Protein AF-A0A937LIE3-F1 (afdb_monomer_lite)

Structure (mmCIF, N/CA/C/O backbone):
data_AF-A0A937LIE3-F1
#
_entry.id   AF-A0A937LIE3-F1
#
loop_
_atom_site.group_PDB
_atom_site.id
_atom_site.type_symbol
_atom_site.label_atom_id
_atom_site.label_alt_id
_atom_site.label_comp_id
_atom_site.label_asym_id
_atom_site.label_entity_id
_atom_site.label_seq_id
_atom_site.pdbx_PDB_ins_code
_atom_site.Cartn_x
_atom_site.Cartn_y
_atom_site.Cartn_z
_atom_site.occupancy
_atom_site.B_iso_or_equiv
_atom_site.auth_seq_id
_atom_site.auth_comp_id
_atom_site.auth_asym_id
_atom_site.auth_atom_id
_atom_site.pdbx_PDB_model_num
ATOM 1 N N . MET A 1 1 ? -2.957 57.333 13.894 1.00 55.44 1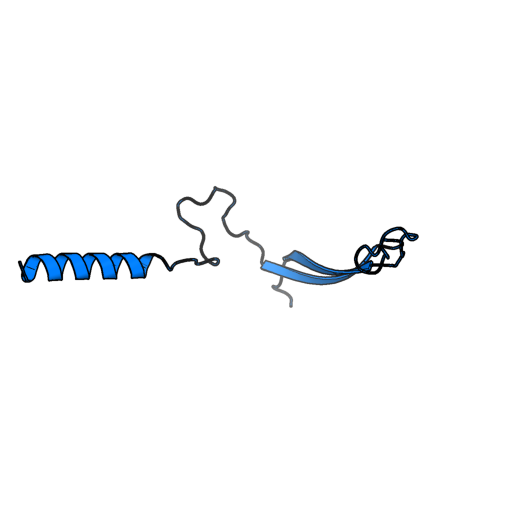 MET A N 1
ATOM 2 C CA . MET A 1 1 ? -2.344 56.304 13.018 1.00 55.44 1 MET A CA 1
ATOM 3 C C . MET A 1 1 ? -1.718 55.130 13.773 1.00 55.44 1 MET A C 1
ATOM 5 O O . MET A 1 1 ? -2.126 54.008 13.519 1.00 55.44 1 MET A O 1
ATOM 9 N N . SER A 1 2 ? -0.789 55.351 14.714 1.00 57.59 2 SER A N 1
ATOM 10 C CA . SER A 1 2 ? 0.011 54.281 15.358 1.00 57.59 2 SER A CA 1
ATOM 11 C C . SER A 1 2 ? -0.795 53.133 16.010 1.00 57.59 2 SER A C 1
ATOM 13 O O . SER A 1 2 ?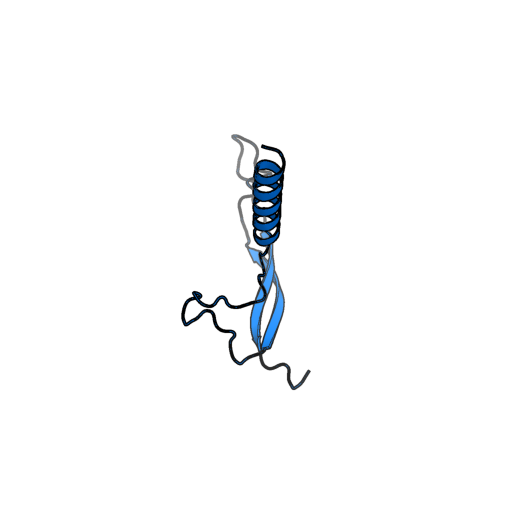 -0.446 51.972 15.826 1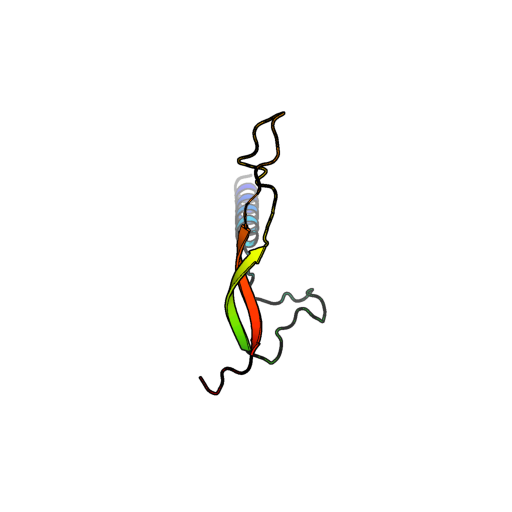.00 57.59 2 SER A O 1
ATOM 15 N N . ARG A 1 3 ? -1.914 53.414 16.696 1.00 55.28 3 ARG A N 1
ATOM 16 C CA . ARG A 1 3 ? -2.707 52.375 17.396 1.00 55.28 3 ARG A CA 1
ATOM 17 C C . ARG A 1 3 ? -3.554 51.501 16.460 1.00 55.28 3 ARG A C 1
ATOM 19 O O . ARG A 1 3 ? -3.764 50.331 16.751 1.00 55.28 3 ARG A O 1
ATOM 26 N N . PHE A 1 4 ? -3.994 52.050 15.325 1.00 59.62 4 PHE A N 1
ATOM 27 C CA . PHE A 1 4 ? -4.760 51.308 14.315 1.00 59.62 4 PHE A CA 1
ATOM 28 C C . PHE A 1 4 ? -3.863 50.386 13.482 1.00 59.62 4 PHE A C 1
ATOM 30 O O . PHE A 1 4 ? -4.246 49.255 13.201 1.00 59.62 4 PHE A O 1
ATOM 37 N N . ILE A 1 5 ? -2.648 50.837 13.153 1.00 62.12 5 ILE A N 1
ATOM 38 C CA . ILE A 1 5 ? -1.658 50.030 12.423 1.00 62.12 5 ILE A CA 1
ATOM 39 C C . ILE A 1 5 ? -1.176 48.860 13.293 1.00 62.12 5 ILE A C 1
ATOM 41 O O . ILE A 1 5 ? -1.088 47.738 12.806 1.00 62.12 5 ILE A O 1
ATOM 45 N N . LEU A 1 6 ? -0.952 49.091 14.592 1.00 59.41 6 LEU A N 1
ATOM 46 C CA . LEU A 1 6 ? -0.563 48.031 15.527 1.00 59.41 6 LEU A CA 1
ATOM 47 C C . LEU A 1 6 ? -1.678 46.985 15.716 1.00 59.41 6 LEU A C 1
ATOM 49 O O . LEU A 1 6 ? -1.400 45.791 15.744 1.00 59.41 6 LEU A O 1
ATOM 53 N N . GLY A 1 7 ? -2.943 47.418 15.781 1.00 62.34 7 GLY A N 1
ATOM 54 C CA . GLY A 1 7 ? -4.095 46.512 15.853 1.00 62.34 7 GLY A CA 1
ATOM 55 C C . GLY A 1 7 ? -4.268 45.662 14.591 1.00 62.34 7 GLY A C 1
ATOM 56 O O . GLY A 1 7 ? -4.447 44.450 14.690 1.00 62.34 7 GLY A O 1
ATOM 57 N N . ALA A 1 8 ? -4.150 46.271 13.407 1.00 61.56 8 ALA A N 1
ATOM 58 C CA . ALA A 1 8 ? -4.227 45.552 12.135 1.00 61.56 8 ALA A CA 1
ATOM 59 C C . ALA A 1 8 ? -3.090 44.524 11.976 1.00 61.56 8 ALA A C 1
ATOM 61 O O . ALA A 1 8 ? -3.325 43.416 11.496 1.00 61.56 8 ALA A O 1
ATOM 62 N N . PHE A 1 9 ? -1.879 44.851 12.439 1.00 59.03 9 PHE A N 1
ATOM 63 C CA . PHE A 1 9 ? -0.732 43.941 12.404 1.00 59.03 9 PHE A CA 1
ATOM 64 C C . PHE A 1 9 ? -0.920 42.725 13.330 1.00 59.03 9 PHE A C 1
ATOM 66 O O . PHE A 1 9 ? -0.671 41.591 12.922 1.00 59.03 9 PHE A O 1
ATOM 73 N N . SER A 1 10 ? -1.449 42.928 14.542 1.00 61.41 10 SER A N 1
ATOM 74 C CA . SER A 1 10 ? -1.745 41.838 15.488 1.00 61.41 10 SER A CA 1
ATOM 75 C C . SER A 1 10 ? -2.844 40.881 15.000 1.00 61.41 10 SER A C 1
ATOM 77 O O . SER A 1 10 ? -2.768 39.674 15.244 1.00 61.41 10 SER A O 1
ATOM 79 N N . VAL A 1 11 ? -3.850 41.387 14.277 1.00 65.31 11 VAL A N 1
ATOM 80 C CA . VAL A 1 11 ? -4.903 40.551 13.668 1.00 65.31 11 VAL A CA 1
ATOM 81 C C . VAL A 1 11 ? -4.335 39.691 12.533 1.00 65.31 11 VAL A C 1
ATOM 83 O O . VAL A 1 11 ? -4.634 38.499 12.465 1.00 65.31 11 VAL A O 1
ATOM 86 N N . PHE A 1 12 ? -3.459 40.251 11.692 1.00 60.94 12 PHE A N 1
ATOM 87 C CA . PHE A 1 12 ? -2.814 39.505 10.605 1.00 60.94 12 PHE A CA 1
ATOM 88 C C . PHE A 1 12 ? -1.884 38.387 11.108 1.00 60.94 12 PHE A C 1
ATOM 90 O O . PHE A 1 12 ? -1.899 37.291 10.549 1.00 60.94 12 PHE A O 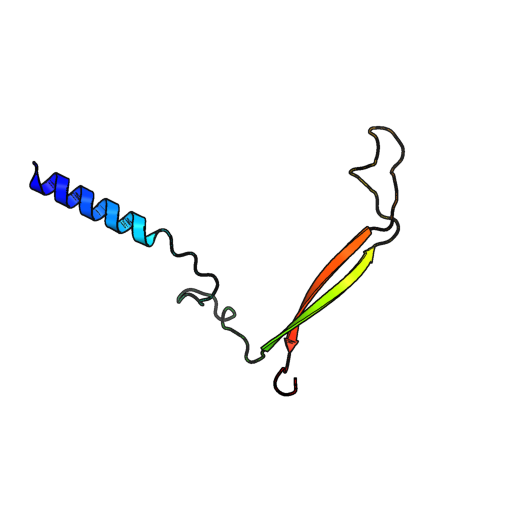1
ATOM 97 N N . ILE A 1 13 ? -1.125 38.617 12.187 1.00 62.91 13 ILE A N 1
ATOM 98 C CA . ILE A 1 13 ? -0.259 37.585 12.792 1.00 62.91 13 ILE A CA 1
ATOM 99 C C . ILE A 1 13 ? -1.087 36.418 13.347 1.00 62.91 13 ILE A C 1
ATOM 101 O O . ILE A 1 13 ? -0.713 35.258 13.187 1.00 62.91 13 ILE A O 1
ATOM 105 N N . SER A 1 14 ? -2.237 36.711 13.956 1.00 61.44 14 SER A N 1
ATOM 106 C CA . SER A 1 14 ? -3.102 35.685 14.547 1.00 61.44 14 SER A CA 1
ATOM 107 C C . SER A 1 14 ? -3.704 34.755 13.486 1.00 61.44 14 SER A C 1
ATOM 109 O O . SER A 1 14 ? -3.766 33.547 13.697 1.00 61.44 14 SER A O 1
ATOM 111 N N . ALA A 1 15 ? -4.090 35.285 12.319 1.00 61.34 15 ALA A N 1
ATOM 112 C CA . ALA A 1 15 ? -4.642 34.488 11.220 1.00 61.34 15 ALA A CA 1
ATOM 113 C C . ALA A 1 15 ? -3.615 33.521 10.595 1.00 61.34 15 ALA A C 1
ATOM 115 O O . ALA A 1 15 ? -3.972 32.408 10.210 1.00 61.34 15 ALA A O 1
ATOM 116 N N . ALA A 1 16 ? -2.334 33.905 10.539 1.00 61.59 16 ALA A N 1
ATOM 117 C CA . ALA A 1 16 ? -1.267 33.055 10.007 1.00 61.59 16 ALA A CA 1
ATOM 118 C C . ALA A 1 16 ? -0.977 31.820 10.886 1.00 61.59 16 ALA A C 1
ATOM 120 O O . ALA A 1 16 ? -0.579 30.780 10.363 1.00 61.59 16 ALA A O 1
ATOM 121 N N . LEU A 1 17 ? -1.217 31.901 12.203 1.00 60.75 17 LEU A N 1
ATOM 122 C CA . LEU A 1 17 ? -0.985 30.793 13.141 1.00 60.75 17 LEU A CA 1
ATOM 123 C C . LEU A 1 17 ? -2.020 29.660 13.008 1.00 60.75 17 LEU A C 1
ATOM 125 O O . LEU A 1 17 ? -1.676 28.498 13.209 1.00 60.75 17 LEU A O 1
ATOM 129 N N . PHE A 1 18 ? -3.265 29.961 12.620 1.00 61.97 18 PHE A N 1
ATOM 130 C CA . PHE A 1 18 ? -4.311 28.942 12.419 1.00 61.97 18 PHE A CA 1
ATOM 131 C C . PHE A 1 18 ? -4.216 28.212 11.069 1.00 61.97 18 PHE A C 1
ATOM 133 O O . PHE A 1 18 ? -4.826 27.159 10.900 1.00 61.97 18 PHE A O 1
ATOM 140 N N . ALA A 1 19 ? -3.436 28.725 10.112 1.00 61.31 19 ALA A N 1
ATOM 141 C CA . ALA A 1 19 ? -3.314 28.151 8.769 1.00 61.31 19 ALA A CA 1
ATOM 142 C C . ALA A 1 19 ? -2.486 26.847 8.705 1.00 61.31 19 ALA A C 1
ATOM 144 O O . ALA A 1 19 ? -2.407 26.227 7.649 1.00 61.31 19 ALA A O 1
ATOM 145 N N . GLN A 1 20 ? -1.861 26.424 9.809 1.00 67.50 20 GLN A N 1
ATOM 146 C CA . GLN A 1 20 ? -0.915 25.297 9.845 1.00 67.50 20 GLN A CA 1
ATOM 147 C C . GLN A 1 20 ? -1.510 23.990 10.406 1.00 67.50 20 GLN A C 1
ATOM 149 O O . GLN A 1 20 ? -0.779 23.035 10.662 1.00 67.50 20 GLN A O 1
ATOM 154 N N . VAL A 1 21 ? -2.827 23.907 10.616 1.00 69.50 21 VAL A N 1
ATOM 155 C CA . VAL A 1 21 ? -3.453 22.706 11.197 1.00 69.50 21 VAL A CA 1
ATOM 156 C C . VAL A 1 21 ? -3.835 21.710 10.093 1.00 69.50 21 VAL A C 1
ATOM 158 O O . VAL A 1 21 ? -4.959 21.723 9.603 1.00 69.50 21 VAL A O 1
ATOM 161 N N . ASN A 1 22 ? -2.905 20.825 9.714 1.00 72.38 22 ASN A N 1
ATOM 162 C CA . ASN A 1 22 ? -3.168 19.662 8.849 1.00 72.38 22 ASN A CA 1
ATOM 163 C C . ASN A 1 22 ? -3.033 18.357 9.649 1.00 72.38 22 ASN A C 1
ATOM 165 O O . ASN A 1 22 ? -2.106 17.568 9.464 1.00 72.38 22 ASN A O 1
ATOM 169 N N . ARG A 1 23 ? -3.922 18.184 10.628 1.00 80.25 23 ARG A N 1
ATOM 170 C CA . ARG A 1 23 ? -3.985 16.974 11.452 1.00 80.25 23 ARG A CA 1
ATOM 171 C C . ARG A 1 23 ? -4.650 15.862 10.642 1.00 80.25 23 ARG A C 1
ATOM 173 O O . ARG A 1 23 ? -5.800 16.003 10.240 1.00 80.25 23 ARG A O 1
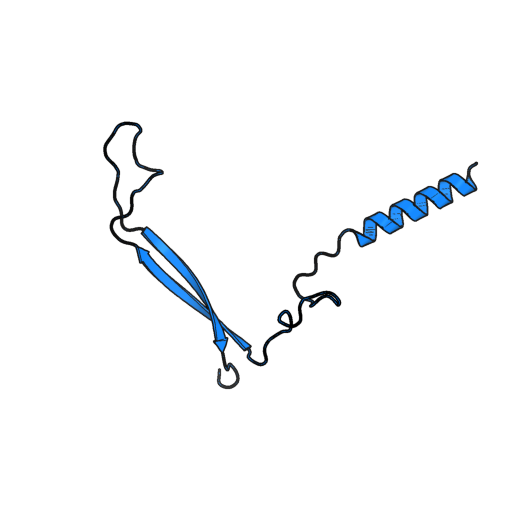ATOM 180 N N . ILE A 1 24 ? -3.919 14.775 10.411 1.00 80.88 24 ILE A N 1
ATOM 181 C CA . ILE A 1 24 ? -4.410 13.584 9.694 1.00 80.88 24 ILE A CA 1
ATOM 182 C C . ILE A 1 24 ? -5.007 12.525 10.635 1.00 80.88 24 ILE A C 1
ATOM 184 O O . ILE A 1 24 ? -5.543 11.523 10.182 1.00 80.88 24 ILE A O 1
ATOM 188 N N . ASP A 1 25 ? -4.900 12.739 11.945 1.00 84.06 25 ASP A N 1
ATOM 189 C CA . ASP A 1 25 ? -5.265 11.804 13.012 1.00 84.06 25 ASP A CA 1
ATOM 190 C C . ASP A 1 25 ? -6.634 12.101 13.647 1.00 84.06 25 ASP A C 1
ATOM 192 O O . ASP A 1 25 ? -7.037 11.436 14.597 1.00 84.06 25 ASP A O 1
ATOM 196 N N . THR A 1 26 ? -7.365 13.094 13.137 1.00 87.88 26 THR A N 1
ATOM 197 C CA . THR A 1 26 ? -8.684 13.483 13.653 1.00 87.88 26 THR A CA 1
ATOM 198 C C . THR A 1 26 ? -9.746 13.437 12.566 1.00 87.88 26 THR A C 1
ATOM 200 O O . THR A 1 26 ? -9.515 13.908 11.454 1.00 87.88 26 THR A O 1
ATOM 203 N N . VAL A 1 27 ? -10.948 12.973 12.911 1.00 89.31 27 VAL A N 1
ATOM 204 C CA . VAL A 1 27 ? -12.134 13.102 12.053 1.00 89.31 27 VAL A CA 1
ATOM 205 C C . VAL A 1 27 ? -12.732 14.501 12.238 1.00 89.31 27 VAL A C 1
ATOM 207 O O . VAL A 1 27 ? -13.052 14.905 13.356 1.00 89.31 27 VAL A O 1
ATOM 210 N N . ARG A 1 28 ? -12.858 15.272 11.150 1.00 87.31 28 ARG A N 1
ATOM 211 C CA . ARG A 1 28 ? -13.418 16.636 11.174 1.00 87.31 28 ARG A CA 1
ATOM 212 C C . ARG A 1 28 ? -14.946 16.593 11.306 1.00 87.31 28 ARG A C 1
ATOM 214 O O . ARG A 1 28 ? -15.581 15.638 10.877 1.00 87.31 28 ARG A O 1
ATOM 221 N N . GLY A 1 29 ? -15.548 17.644 11.863 1.00 89.19 29 GLY A N 1
ATOM 222 C CA . GLY A 1 29 ? -17.006 17.711 12.059 1.00 89.19 29 GLY A CA 1
ATOM 223 C C . GLY A 1 29 ? -17.838 17.738 10.768 1.00 89.19 29 GLY A C 1
ATOM 224 O O . GLY A 1 29 ? -19.023 17.442 10.810 1.00 89.19 29 GLY A O 1
ATOM 225 N N . ASP A 1 30 ? -17.231 18.073 9.631 1.00 91.19 30 ASP A N 1
ATOM 226 C CA . ASP A 1 30 ? -17.843 18.026 8.297 1.00 91.19 30 ASP A CA 1
ATOM 227 C C . ASP A 1 30 ? -17.353 16.823 7.467 1.00 91.19 30 ASP A C 1
ATOM 229 O O . ASP A 1 30 ? -17.519 16.794 6.245 1.00 91.19 30 ASP A O 1
ATOM 233 N N . ALA A 1 31 ? -16.704 15.846 8.108 1.00 91.12 31 ALA A N 1
ATOM 234 C CA . ALA A 1 31 ? -16.326 14.613 7.444 1.00 91.12 31 ALA A CA 1
ATOM 235 C C . ALA A 1 31 ? -17.586 13.799 7.070 1.00 91.12 31 ALA A C 1
ATOM 237 O O . ALA A 1 31 ? -18.582 13.845 7.795 1.00 91.12 31 ALA A O 1
ATOM 238 N N . PRO A 1 32 ? -17.564 13.041 5.957 1.00 92.81 32 PRO A N 1
ATOM 239 C CA . PRO A 1 32 ? -18.673 12.169 5.576 1.00 92.81 32 PRO A CA 1
ATOM 240 C C . PRO A 1 32 ? -19.016 11.138 6.658 1.00 92.81 32 PRO A C 1
ATOM 242 O O . PRO A 1 32 ? -18.161 10.758 7.455 1.00 92.81 32 PRO A O 1
ATOM 245 N N . GLU A 1 33 ? -20.236 10.600 6.626 1.00 90.06 33 GLU A N 1
ATOM 246 C CA . GLU A 1 33 ? -20.716 9.614 7.612 1.00 90.06 33 GLU A CA 1
ATOM 247 C C . GLU A 1 33 ? -19.792 8.386 7.752 1.00 90.06 33 GLU A C 1
ATOM 249 O O . GLU A 1 33 ? -19.615 7.859 8.848 1.00 90.06 33 GLU A O 1
ATOM 254 N N . LEU A 1 34 ? -19.140 7.970 6.660 1.00 90.38 34 LEU A N 1
ATOM 255 C CA . LEU A 1 34 ? -18.223 6.822 6.615 1.00 90.38 34 LEU A CA 1
ATOM 256 C C . LEU A 1 34 ? -16.761 7.158 6.958 1.00 90.38 34 LEU A C 1
ATOM 258 O O . LEU A 1 34 ? -15.889 6.310 6.798 1.00 90.38 34 LEU A O 1
ATOM 262 N N . ALA A 1 35 ? -16.467 8.381 7.403 1.00 91.25 35 ALA A N 1
ATOM 263 C CA . ALA A 1 35 ? -15.113 8.784 7.787 1.00 91.25 35 ALA A CA 1
ATOM 264 C C . ALA A 1 35 ? -14.731 8.366 9.218 1.00 91.25 35 ALA A C 1
ATOM 266 O O . ALA A 1 35 ? -13.587 8.561 9.625 1.00 91.25 35 ALA A O 1
ATOM 267 N N . GLN A 1 36 ? -15.680 7.833 9.991 1.00 90.12 36 GLN A N 1
ATOM 268 C CA . GLN A 1 36 ? -15.420 7.373 11.350 1.00 90.12 36 GLN A CA 1
ATOM 269 C C . GLN A 1 36 ? -14.492 6.157 11.361 1.00 90.12 36 GLN A C 1
ATOM 271 O O . GLN A 1 36 ? -14.547 5.301 10.477 1.00 90.12 36 GLN A O 1
ATOM 276 N N . PHE A 1 37 ? -13.663 6.060 12.401 1.00 89.31 37 PHE A N 1
ATOM 277 C CA . PHE A 1 37 ? -12.831 4.880 12.614 1.00 89.31 37 PHE A CA 1
ATOM 278 C C . PHE A 1 37 ? -13.702 3.631 12.809 1.00 89.31 37 PHE A C 1
ATOM 280 O O . PHE A 1 37 ? -14.730 3.668 13.488 1.00 89.31 37 PHE A O 1
ATOM 287 N N . GLY A 1 38 ? -13.286 2.520 12.199 1.00 89.12 38 GLY A N 1
ATOM 288 C CA . GLY A 1 38 ? -13.941 1.225 12.370 1.00 89.12 38 GLY A CA 1
ATOM 289 C C . GLY A 1 38 ? -13.712 0.633 13.764 1.00 89.12 38 GLY A C 1
ATOM 290 O O . GLY A 1 38 ? -12.845 1.073 14.509 1.00 89.12 38 GLY A O 1
ATOM 291 N N . GLY A 1 39 ? -14.480 -0.402 14.111 1.00 92.38 39 GLY A N 1
ATOM 292 C CA . GLY A 1 39 ? -14.397 -1.065 15.421 1.00 92.38 39 GLY A CA 1
ATOM 293 C C . GLY A 1 39 ? -13.294 -2.121 15.567 1.00 92.38 39 GLY A C 1
ATOM 294 O O . GLY A 1 39 ? -13.279 -2.823 16.572 1.00 92.38 39 GLY A O 1
ATOM 295 N N . TYR A 1 40 ? -12.422 -2.279 14.571 1.00 93.88 40 TYR A N 1
ATOM 296 C CA . TYR A 1 40 ? -11.333 -3.258 14.576 1.00 93.88 40 TYR A CA 1
ATOM 297 C C . TYR A 1 40 ? -9.984 -2.549 14.567 1.00 93.88 40 TYR A C 1
ATOM 299 O O . TYR A 1 40 ? -9.853 -1.473 13.981 1.00 93.88 40 TYR A O 1
ATOM 307 N N . ASP A 1 41 ? -8.978 -3.198 15.144 1.00 94.31 41 ASP A N 1
ATOM 308 C CA . ASP A 1 41 ? -7.592 -2.778 14.991 1.00 94.31 41 ASP A CA 1
ATOM 309 C C . ASP A 1 41 ? -7.136 -2.931 13.533 1.00 94.31 41 ASP A C 1
ATOM 311 O O . ASP A 1 41 ? -7.766 -3.614 12.718 1.00 94.31 41 ASP A O 1
ATOM 315 N N . ILE A 1 42 ? -6.005 -2.311 13.198 1.00 94.44 42 ILE A N 1
ATOM 316 C CA . ILE A 1 42 ? -5.425 -2.377 11.856 1.00 94.44 42 ILE A CA 1
ATOM 317 C C . ILE A 1 42 ? -4.213 -3.306 11.885 1.00 94.44 42 ILE A C 1
ATOM 319 O O . ILE A 1 42 ? -3.198 -3.008 12.511 1.00 94.44 42 ILE A O 1
ATOM 323 N N . GLY A 1 43 ? -4.313 -4.427 11.174 1.00 96.12 43 GLY A N 1
ATOM 324 C CA . GLY A 1 43 ? -3.173 -5.281 10.862 1.00 96.12 43 GLY A CA 1
ATOM 325 C C . GLY A 1 43 ? -2.444 -4.781 9.617 1.00 96.12 43 GLY A C 1
ATOM 326 O O . GLY A 1 43 ? -3.076 -4.307 8.670 1.00 96.12 43 GLY A O 1
ATOM 327 N N . VAL A 1 44 ? -1.117 -4.927 9.599 1.00 97.06 44 VAL A N 1
ATOM 328 C CA . VAL A 1 44 ? -0.277 -4.610 8.436 1.00 97.06 44 VAL A CA 1
ATOM 329 C C . VAL A 1 44 ? 0.566 -5.826 8.076 1.00 97.06 44 VAL A C 1
ATOM 331 O O . VAL A 1 44 ? 1.227 -6.416 8.932 1.00 97.06 44 VAL A O 1
ATOM 334 N N . ARG A 1 45 ? 0.561 -6.202 6.796 1.00 96.69 45 ARG A N 1
ATOM 335 C CA . ARG A 1 45 ? 1.407 -7.274 6.266 1.00 96.69 45 ARG A CA 1
ATOM 336 C C . ARG A 1 45 ? 2.179 -6.800 5.046 1.00 96.69 45 ARG A C 1
ATOM 338 O O . ARG A 1 45 ? 1.580 -6.472 4.025 1.00 96.69 45 ARG A O 1
ATOM 345 N N . ALA A 1 46 ? 3.503 -6.852 5.133 1.00 98.06 46 ALA A N 1
ATOM 346 C CA . ALA A 1 46 ? 4.372 -6.647 3.983 1.00 98.06 46 ALA A CA 1
ATOM 347 C C . ALA A 1 46 ? 4.430 -7.917 3.119 1.00 98.06 46 ALA A C 1
ATOM 349 O O . ALA A 1 46 ? 4.587 -9.024 3.642 1.00 98.06 46 ALA A O 1
ATOM 350 N N . LEU A 1 47 ? 4.320 -7.756 1.801 1.00 98.31 47 LEU A N 1
ATOM 351 C CA . LEU A 1 47 ? 4.482 -8.819 0.811 1.00 98.31 47 LEU A CA 1
ATOM 352 C C . LEU A 1 47 ? 5.455 -8.386 -0.287 1.00 98.31 47 LEU A C 1
ATOM 354 O O . LEU A 1 47 ? 5.514 -7.218 -0.670 1.00 98.31 47 LEU A O 1
ATOM 358 N N . GLN A 1 48 ? 6.168 -9.370 -0.825 1.00 98.25 48 GLN A N 1
ATOM 359 C CA . GLN A 1 48 ? 6.977 -9.241 -2.032 1.00 98.25 48 GLN A CA 1
ATOM 360 C C . GLN A 1 48 ? 6.247 -9.981 -3.148 1.00 98.25 48 GLN A C 1
ATOM 362 O O . GLN A 1 48 ? 6.049 -11.194 -3.068 1.00 98.25 48 GLN A O 1
ATOM 367 N N . LEU A 1 49 ? 5.797 -9.242 -4.154 1.00 98.19 49 LEU A N 1
ATOM 368 C CA . LEU A 1 49 ? 5.095 -9.762 -5.322 1.00 98.19 49 LEU A CA 1
ATOM 369 C C . LEU A 1 49 ? 5.975 -9.586 -6.561 1.00 98.19 49 LEU A C 1
ATOM 371 O O . LEU A 1 49 ? 6.872 -8.744 -6.578 1.00 98.19 49 LEU A O 1
ATOM 375 N N . VAL A 1 50 ? 5.709 -10.365 -7.607 1.00 98.19 50 VAL A N 1
ATOM 376 C CA . VAL A 1 50 ? 6.414 -10.259 -8.888 1.00 98.19 50 VAL A CA 1
ATOM 377 C C . VAL A 1 50 ? 5.388 -10.176 -10.011 1.00 98.19 50 VAL A C 1
ATOM 379 O O . VAL A 1 50 ? 4.512 -11.033 -10.107 1.00 98.19 50 VAL A O 1
ATOM 382 N N . ASP A 1 51 ? 5.505 -9.143 -10.844 1.00 97.69 51 ASP A N 1
ATOM 383 C CA . ASP A 1 51 ? 4.754 -8.989 -12.094 1.00 97.69 51 ASP A CA 1
ATOM 384 C C . ASP A 1 51 ? 5.684 -9.343 -13.271 1.00 97.69 51 ASP A C 1
ATOM 386 O O . ASP A 1 51 ? 6.585 -8.552 -13.590 1.00 97.69 51 ASP A O 1
ATOM 390 N N . PRO A 1 52 ? 5.563 -10.554 -13.849 1.00 98.06 52 PRO A N 1
ATOM 391 C CA . PRO A 1 52 ? 6.541 -11.065 -14.798 1.00 98.06 52 PRO A CA 1
ATOM 392 C C . PRO A 1 52 ? 6.405 -10.445 -16.193 1.00 98.06 52 PRO A C 1
ATOM 394 O O . PRO A 1 52 ? 5.315 -10.075 -16.634 1.00 98.06 52 PRO A O 1
ATOM 397 N N . GLY A 1 53 ? 7.517 -10.387 -16.928 1.00 97.12 53 GLY A N 1
ATOM 398 C CA . GLY A 1 53 ? 7.510 -10.038 -18.354 1.00 97.12 53 GLY A CA 1
ATOM 399 C C . GLY A 1 53 ? 7.078 -8.600 -18.670 1.00 97.12 53 GLY A C 1
ATOM 400 O O . GLY A 1 53 ? 6.462 -8.344 -19.708 1.00 97.12 53 GLY A O 1
ATOM 401 N N . ARG A 1 54 ? 7.383 -7.643 -17.790 1.00 97.69 54 ARG A N 1
ATOM 402 C CA . ARG A 1 54 ? 7.030 -6.229 -17.959 1.00 97.69 54 ARG A CA 1
ATOM 403 C C . ARG A 1 54 ? 8.071 -5.474 -18.771 1.00 97.69 54 ARG A C 1
ATOM 405 O O . ARG A 1 54 ? 9.265 -5.737 -18.677 1.00 97.69 54 ARG A O 1
ATOM 412 N N . ILE A 1 55 ? 7.608 -4.483 -19.534 1.00 97.00 55 ILE A N 1
ATOM 413 C CA . ILE A 1 55 ? 8.492 -3.563 -20.255 1.00 97.00 55 ILE A CA 1
ATOM 414 C C . ILE A 1 55 ? 9.223 -2.673 -19.250 1.00 97.00 55 ILE A C 1
ATOM 416 O O . ILE A 1 55 ? 8.604 -1.966 -18.445 1.00 97.00 55 ILE A O 1
ATOM 420 N N . ASP A 1 56 ? 10.545 -2.670 -19.343 1.00 96.44 56 ASP A N 1
ATOM 421 C CA . ASP A 1 56 ? 11.407 -1.724 -18.661 1.00 96.44 56 ASP A CA 1
ATOM 422 C C . ASP A 1 56 ? 11.515 -0.437 -19.473 1.00 96.44 56 ASP A C 1
ATOM 424 O O . ASP A 1 56 ? 12.421 -0.247 -20.281 1.00 96.44 56 ASP A O 1
ATOM 428 N N . VAL A 1 57 ? 10.560 0.467 -19.267 1.00 94.44 57 VAL A N 1
ATOM 429 C CA . VAL A 1 57 ? 10.530 1.752 -19.979 1.00 94.44 57 VAL A CA 1
ATOM 430 C C . VAL A 1 57 ? 11.786 2.586 -19.701 1.00 94.44 57 VAL A C 1
ATOM 432 O O . VAL A 1 57 ? 12.208 3.347 -20.566 1.00 94.44 57 VAL A O 1
ATOM 435 N N . ILE A 1 58 ? 12.387 2.449 -18.515 1.00 95.19 58 ILE A N 1
ATOM 436 C CA . ILE A 1 58 ? 13.550 3.245 -18.106 1.00 95.19 58 ILE A CA 1
ATOM 437 C C . ILE A 1 58 ? 14.802 2.758 -18.835 1.00 95.19 58 ILE A C 1
ATOM 439 O O . ILE A 1 58 ? 15.585 3.576 -19.313 1.00 95.19 58 ILE A O 1
ATOM 443 N N . ASN A 1 59 ? 14.968 1.440 -18.945 1.00 95.75 59 ASN A N 1
ATOM 444 C CA . ASN A 1 59 ? 16.146 0.841 -19.569 1.00 95.75 59 ASN A CA 1
ATOM 445 C C . ASN A 1 59 ? 15.965 0.531 -21.067 1.00 95.75 59 ASN A C 1
ATOM 447 O O . ASN A 1 59 ? 16.923 0.124 -21.721 1.00 95.75 59 ASN A O 1
ATOM 451 N N . THR A 1 60 ? 14.773 0.743 -21.635 1.00 97.25 60 THR A N 1
ATOM 452 C CA . THR A 1 60 ? 14.531 0.575 -23.076 1.00 97.25 60 THR A CA 1
ATOM 453 C C . THR A 1 60 ? 15.141 1.736 -23.876 1.00 97.25 60 THR A C 1
ATOM 455 O O . THR A 1 60 ? 14.763 2.894 -23.669 1.00 97.25 60 THR A O 1
ATOM 458 N N . PRO A 1 61 ? 16.055 1.469 -24.829 1.00 96.00 61 PRO A N 1
ATOM 459 C CA . PRO A 1 61 ? 16.651 2.508 -25.659 1.00 96.00 61 PRO A CA 1
ATOM 460 C C . PRO A 1 61 ? 15.645 3.075 -26.669 1.00 96.00 61 PRO A C 1
ATOM 462 O O . PRO A 1 61 ? 14.803 2.371 -27.226 1.00 96.00 61 PRO A O 1
ATOM 465 N N . ARG A 1 62 ? 15.762 4.372 -26.970 1.00 95.56 62 ARG A N 1
ATOM 466 C CA . ARG A 1 62 ? 14.902 5.026 -27.965 1.00 95.56 62 ARG A CA 1
ATOM 467 C C . ARG A 1 62 ? 15.100 4.394 -29.346 1.00 95.56 62 ARG A C 1
ATOM 469 O O . ARG A 1 62 ? 16.200 4.431 -29.883 1.00 95.56 62 ARG A O 1
ATOM 476 N N . GLY A 1 63 ? 14.009 3.909 -29.938 1.00 94.00 63 GLY A N 1
ATOM 477 C CA . GLY A 1 63 ? 14.008 3.320 -31.280 1.00 94.00 63 GLY A CA 1
ATOM 478 C C . GLY A 1 63 ? 14.604 1.912 -31.358 1.00 94.00 63 GLY A C 1
ATOM 479 O O . GLY A 1 63 ? 14.712 1.384 -32.459 1.00 94.00 63 GLY A O 1
ATOM 480 N N . GLY A 1 64 ? 14.990 1.323 -30.222 1.00 93.19 64 GLY A N 1
ATOM 481 C CA . GLY A 1 64 ? 15.350 -0.088 -30.125 1.00 93.19 64 GLY A CA 1
ATOM 482 C C . GLY A 1 64 ? 14.186 -0.941 -29.626 1.00 93.19 64 GLY A C 1
ATOM 483 O O . GLY A 1 64 ? 13.094 -0.435 -29.359 1.00 93.19 64 GLY A O 1
ATOM 484 N N . ASP A 1 65 ? 14.444 -2.238 -29.487 1.00 96.75 65 ASP A N 1
ATOM 485 C CA . ASP A 1 65 ? 13.476 -3.185 -28.941 1.00 96.75 65 ASP A CA 1
ATOM 486 C C . ASP A 1 65 ? 13.237 -2.955 -27.443 1.00 96.75 65 ASP A C 1
ATOM 488 O O . ASP A 1 65 ? 14.115 -2.493 -26.708 1.00 96.75 65 ASP A O 1
ATOM 492 N N . ASN A 1 66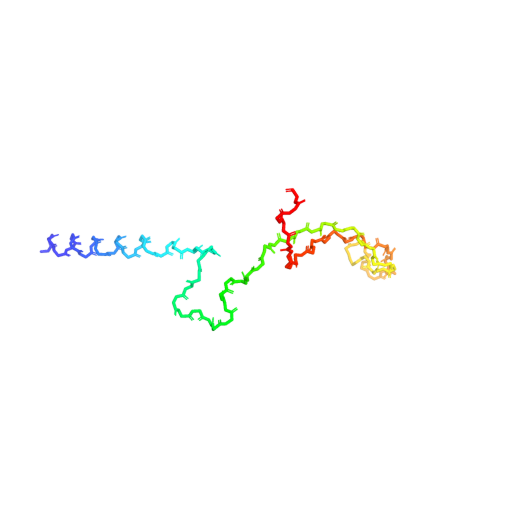 ? 12.038 -3.317 -26.985 1.00 97.06 66 ASN A N 1
ATOM 493 C CA . ASN A 1 66 ? 11.671 -3.213 -25.578 1.00 97.06 66 ASN A CA 1
ATOM 494 C C . ASN A 1 66 ? 12.517 -4.160 -24.722 1.00 97.06 66 ASN A C 1
ATOM 496 O O . ASN A 1 66 ? 12.530 -5.371 -24.944 1.00 97.06 66 ASN A O 1
ATOM 500 N N . VAL A 1 67 ? 13.142 -3.614 -23.680 1.00 97.69 67 VAL A N 1
ATOM 501 C CA . VAL A 1 67 ? 13.745 -4.416 -22.613 1.00 97.69 67 VAL A CA 1
ATOM 502 C C . VAL A 1 67 ? 12.620 -4.972 -21.743 1.00 97.69 67 VAL A C 1
ATOM 504 O O . VAL A 1 67 ? 11.720 -4.234 -21.342 1.00 97.69 67 VAL A O 1
ATOM 507 N N . ILE A 1 68 ? 12.661 -6.275 -21.465 1.00 97.94 68 ILE A N 1
ATOM 508 C CA . ILE A 1 68 ? 11.657 -6.988 -20.669 1.00 97.94 68 ILE A CA 1
ATOM 509 C C . ILE A 1 68 ? 12.305 -7.534 -19.397 1.00 97.94 68 ILE A C 1
ATOM 511 O O . ILE A 1 68 ? 13.413 -8.067 -19.445 1.00 97.94 68 ILE A O 1
ATOM 515 N N . TYR A 1 69 ? 11.607 -7.423 -18.270 1.00 97.75 69 TYR A N 1
ATOM 516 C CA . TYR A 1 69 ? 12.052 -7.950 -16.984 1.00 97.75 69 TYR A CA 1
ATOM 517 C C . TYR A 1 69 ? 10.874 -8.296 -16.069 1.00 97.75 69 TYR A C 1
ATOM 519 O O . TYR A 1 69 ? 9.753 -7.816 -16.254 1.00 97.75 69 TYR A O 1
ATOM 527 N N . ASP A 1 70 ? 11.149 -9.094 -15.043 1.00 98.12 70 ASP A N 1
ATOM 528 C CA . ASP A 1 70 ? 10.195 -9.361 -13.971 1.00 98.12 70 ASP A CA 1
ATOM 529 C C . ASP A 1 70 ? 10.263 -8.234 -12.939 1.00 98.12 70 ASP A C 1
ATOM 531 O O . ASP A 1 70 ? 11.318 -7.964 -12.360 1.00 98.12 70 ASP A O 1
ATOM 535 N N . ARG A 1 71 ? 9.138 -7.549 -12.710 1.00 97.44 71 ARG A N 1
ATOM 536 C CA . ARG A 1 71 ? 9.083 -6.387 -11.822 1.00 97.44 71 ARG A CA 1
ATOM 537 C C . ARG A 1 71 ? 8.791 -6.830 -10.385 1.00 97.44 71 ARG A C 1
ATOM 539 O O . ARG A 1 71 ? 7.660 -7.239 -10.113 1.00 97.44 71 ARG A O 1
ATOM 546 N N . PRO A 1 72 ? 9.746 -6.694 -9.445 1.00 97.44 72 PRO A N 1
ATOM 547 C CA . PRO A 1 72 ? 9.452 -6.887 -8.033 1.00 97.44 72 PRO A CA 1
ATOM 548 C C . PRO A 1 72 ? 8.601 -5.723 -7.516 1.00 97.44 72 PRO A C 1
ATOM 550 O O . PRO A 1 72 ? 8.872 -4.554 -7.801 1.00 97.44 72 PRO A O 1
ATOM 553 N N . LEU A 1 73 ? 7.571 -6.047 -6.743 1.00 97.75 73 LEU A N 1
ATOM 554 C CA . LEU A 1 73 ? 6.655 -5.104 -6.118 1.00 97.75 73 LEU A CA 1
ATOM 555 C C . LEU A 1 73 ? 6.627 -5.376 -4.614 1.00 97.75 73 LEU A C 1
ATOM 557 O O . LEU A 1 73 ? 6.152 -6.420 -4.169 1.00 97.75 73 LEU A O 1
ATOM 561 N N . ASN A 1 74 ? 7.118 -4.419 -3.833 1.00 98.00 74 ASN A N 1
ATOM 562 C CA . ASN A 1 74 ? 6.959 -4.434 -2.384 1.00 98.00 74 ASN A CA 1
ATOM 563 C C . ASN A 1 74 ? 5.644 -3.738 -2.048 1.00 98.00 74 ASN A C 1
ATOM 565 O O . ASN A 1 74 ? 5.460 -2.573 -2.404 1.00 98.00 74 ASN A O 1
ATOM 569 N N . VAL A 1 75 ? 4.735 -4.450 -1.391 1.00 98.12 75 VAL A N 1
ATOM 570 C CA . VAL A 1 75 ? 3.418 -3.922 -1.022 1.00 98.12 75 VAL A CA 1
ATOM 571 C C . VAL A 1 75 ? 3.152 -4.133 0.459 1.00 98.12 75 VAL A C 1
ATOM 573 O O . VAL A 1 75 ? 3.617 -5.105 1.054 1.00 98.12 75 VAL A O 1
ATOM 576 N N . GLU A 1 76 ? 2.349 -3.247 1.034 1.00 98.50 76 GLU A N 1
ATOM 577 C CA . GLU A 1 76 ? 1.776 -3.420 2.363 1.00 98.50 76 GLU A CA 1
ATOM 578 C C . GLU A 1 76 ? 0.266 -3.590 2.240 1.00 98.50 76 GLU A C 1
ATOM 580 O O . GLU A 1 76 ? -0.419 -2.766 1.635 1.00 98.50 76 GLU A O 1
ATOM 585 N N . ILE A 1 77 ? -0.258 -4.662 2.828 1.00 97.69 77 ILE A N 1
ATOM 586 C CA . ILE A 1 77 ? -1.695 -4.885 2.947 1.00 97.69 77 ILE A CA 1
ATOM 587 C C . ILE A 1 77 ? -2.120 -4.445 4.339 1.00 97.69 77 ILE A C 1
ATOM 589 O O . ILE A 1 77 ? -1.654 -4.999 5.335 1.00 97.69 77 ILE A O 1
ATOM 593 N N . TRP A 1 78 ? -3.019 -3.469 4.378 1.00 97.19 78 TRP A N 1
ATOM 594 C CA . TRP A 1 78 ? -3.624 -2.932 5.589 1.00 97.19 78 TRP A CA 1
ATOM 595 C C . TRP A 1 78 ? -5.053 -3.471 5.673 1.00 97.19 78 TRP A C 1
ATOM 597 O O . TRP A 1 78 ? -5.821 -3.322 4.720 1.00 97.19 78 TRP A O 1
ATOM 607 N N . TYR A 1 79 ? -5.402 -4.149 6.765 1.00 96.38 79 TYR A N 1
ATOM 608 C CA . TYR A 1 79 ? -6.681 -4.857 6.883 1.00 96.38 79 TYR A CA 1
ATOM 609 C C . TYR A 1 79 ? -7.232 -4.826 8.319 1.00 96.38 79 TYR A C 1
ATOM 611 O O . TYR A 1 79 ? -6.443 -4.796 9.266 1.00 96.38 79 TYR A O 1
ATOM 619 N N . PRO A 1 80 ? -8.569 -4.861 8.507 1.00 95.62 80 PRO A N 1
ATOM 620 C CA . PRO A 1 80 ? -9.172 -5.026 9.829 1.00 95.62 80 PRO A CA 1
ATOM 621 C C . PRO A 1 80 ? -8.683 -6.316 10.495 1.00 95.62 80 PRO A C 1
ATOM 623 O O . PRO A 1 80 ? -8.769 -7.394 9.902 1.00 95.62 80 PRO A O 1
ATOM 626 N N . ALA A 1 81 ? -8.183 -6.216 11.722 1.00 95.69 81 ALA A N 1
ATOM 627 C CA . ALA A 1 81 ? -7.598 -7.325 12.460 1.00 95.69 81 ALA A CA 1
ATOM 628 C C . ALA A 1 81 ? -8.087 -7.355 13.914 1.00 95.69 81 ALA A C 1
ATOM 630 O O . ALA A 1 81 ? -8.538 -6.357 14.470 1.00 95.69 81 ALA A O 1
ATOM 631 N N . ASN A 1 82 ? -7.988 -8.532 14.533 1.00 93.75 82 ASN A N 1
ATOM 632 C CA . ASN A 1 82 ? -8.148 -8.693 15.973 1.00 93.75 82 ASN A CA 1
ATOM 633 C C . ASN A 1 82 ? -6.763 -8.938 16.575 1.00 93.75 82 ASN A C 1
ATOM 635 O O . ASN A 1 82 ? -6.198 -10.014 16.371 1.00 93.75 82 ASN A O 1
ATOM 639 N N . LEU A 1 83 ? -6.223 -7.941 17.278 1.00 89.44 83 LEU A N 1
ATOM 640 C CA . LEU A 1 83 ? -4.876 -8.002 17.853 1.00 89.44 83 LEU A CA 1
ATOM 641 C C . LEU A 1 83 ? -4.876 -8.390 19.341 1.00 89.44 83 LEU A C 1
ATOM 643 O O . LEU A 1 83 ? -3.813 -8.524 19.932 1.00 89.44 83 LEU A O 1
ATOM 647 N N . ASN A 1 84 ? -6.044 -8.661 19.936 1.00 83.00 84 ASN A N 1
ATOM 648 C CA . ASN A 1 84 ? -6.195 -8.968 21.368 1.00 83.00 84 ASN A CA 1
ATOM 649 C C . ASN A 1 84 ? -5.527 -10.283 21.828 1.00 83.00 84 ASN A C 1
ATOM 651 O O . ASN A 1 84 ? -5.550 -10.593 23.016 1.00 83.00 84 ASN A O 1
ATOM 655 N N . GLY A 1 85 ? -4.995 -11.085 20.902 1.00 68.19 85 GLY A N 1
ATOM 656 C CA . GLY A 1 85 ? -4.316 -12.356 21.177 1.00 68.19 85 GLY A CA 1
ATOM 657 C C . GLY A 1 85 ? -2.849 -12.400 20.742 1.00 68.19 85 GLY A C 1
ATOM 658 O O . GLY A 1 85 ? -2.295 -13.498 20.681 1.00 68.19 85 GLY A O 1
ATOM 659 N N . GLN A 1 86 ? -2.258 -11.254 20.384 1.00 56.88 86 GLN A N 1
ATOM 660 C CA . GLN A 1 86 ? -0.818 -11.109 20.140 1.00 56.88 86 GLN A CA 1
ATOM 661 C C . GLN A 1 86 ? -0.080 -10.637 21.392 1.00 56.88 86 GLN A C 1
ATOM 663 O O . GLN A 1 86 ? -0.686 -9.895 22.195 1.00 56.88 86 GLN A O 1
#

Foldseek 3Di:
DVVVVVVVVVVVVVVVVVVPDPDPPDDDPPHDPPPDDDPFDKDKDKDKDKDAFDFPPPPDDVPDDTDTGIDIDIDMDIDGDHPVVD

Radius of gyration: 26.23 Å; chains: 1; bounding box: 37×69×53 Å

pLDDT: mean 85.15, std 15.11, range [55.28, 98.5]

Sequence (86 aa):
MSRFILGAFSVFISAALFAQVNRIDTVRGDAPELAQFGGYDIGVRALQLVDPGRIDVINTPRGGDNVIYDRPLNVEIWYPANLNGQ

Secondary structure (DSSP, 8-state):
-HHHHHHHHHHHHHHHHHTT---SSS--TTS-GGGSPPSSEEEEEEEEEEEEEEE-TTTSPTTSPPPEEEEEEEEEEEEEE--TT-